Protein AF-A0A662H1Z4-F1 (afdb_monomer)

Foldseek 3Di:
DLVQLLVQVDWAFQVRCCVVVVPVGCPVVQVVCVVVVQWDWDADPNTITIHGRPVDVVNVVVSVVCVVVVVDDD

Mean predicted aligned error: 2.72 Å

pLDDT: mean 94.94, std 5.11, range [60.62, 98.31]

Structure (mmCIF, N/CA/C/O backbone):
data_AF-A0A662H1Z4-F1
#
_entry.id   AF-A0A662H1Z4-F1
#
loop_
_atom_site.group_PDB
_atom_site.id
_atom_site.type_symbol
_atom_site.label_atom_id
_atom_site.label_alt_id
_atom_site.label_comp_id
_atom_site.label_asym_id
_atom_site.label_entity_id
_atom_site.label_seq_id
_atom_site.pdbx_PDB_ins_code
_atom_site.Cartn_x
_atom_site.Cartn_y
_atom_site.Cartn_z
_atom_site.occupancy
_atom_site.B_iso_or_equiv
_atom_site.auth_seq_id
_atom_site.auth_comp_id
_atom_site.auth_asym_id
_atom_site.auth_atom_id
_atom_site.pdbx_PDB_model_num
ATOM 1 N N . LEU A 1 1 ? 0.969 -0.799 -5.040 1.00 93.00 1 LEU A N 1
ATOM 2 C CA . LEU A 1 1 ? -0.220 -1.328 -4.320 1.00 93.00 1 LEU A CA 1
ATOM 3 C C . LEU A 1 1 ? -0.090 -2.795 -3.894 1.00 93.00 1 LEU A C 1
ATOM 5 O O . LEU A 1 1 ? -0.256 -3.035 -2.708 1.00 93.00 1 LEU A O 1
ATOM 9 N N . ARG A 1 2 ? 0.255 -3.756 -4.776 1.00 95.06 2 ARG A N 1
ATOM 10 C CA . ARG A 1 2 ? 0.419 -5.189 -4.410 1.00 95.06 2 ARG A CA 1
ATOM 11 C C . ARG A 1 2 ? 1.236 -5.414 -3.126 1.00 95.06 2 ARG A C 1
ATOM 13 O O . ARG A 1 2 ? 0.732 -6.024 -2.194 1.00 95.06 2 ARG A O 1
ATOM 20 N N . VAL A 1 3 ? 2.447 -4.851 -3.057 1.00 95.69 3 VAL A N 1
ATOM 21 C CA . VAL A 1 3 ? 3.352 -4.966 -1.892 1.00 95.69 3 VAL A CA 1
ATOM 22 C C . VAL A 1 3 ? 2.696 -4.483 -0.593 1.00 95.69 3 VAL A C 1
ATOM 24 O O . VAL A 1 3 ? 2.808 -5.138 0.440 1.00 95.69 3 VAL A O 1
ATOM 27 N N . LEU A 1 4 ? 1.970 -3.361 -0.648 1.00 96.69 4 LEU A N 1
ATOM 28 C CA . LEU A 1 4 ? 1.268 -2.794 0.508 1.00 96.69 4 LEU A CA 1
ATOM 29 C C . LEU A 1 4 ? 0.081 -3.673 0.937 1.00 96.69 4 LEU A C 1
ATOM 31 O O . LEU A 1 4 ? -0.143 -3.851 2.128 1.00 96.69 4 LEU A O 1
ATOM 35 N N . LEU A 1 5 ? -0.652 -4.258 -0.018 1.00 96.31 5 LEU A N 1
ATOM 36 C CA . LEU A 1 5 ? -1.772 -5.172 0.244 1.00 96.31 5 LEU A CA 1
ATOM 37 C C . LEU A 1 5 ? -1.313 -6.508 0.854 1.00 96.31 5 LEU A C 1
ATOM 39 O O . LEU A 1 5 ? -1.936 -7.014 1.792 1.00 96.31 5 LEU A O 1
ATOM 43 N N . GLN A 1 6 ? -0.200 -7.061 0.368 1.00 95.00 6 GLN A N 1
ATOM 44 C CA . GLN A 1 6 ? 0.417 -8.266 0.937 1.00 95.00 6 GLN A CA 1
ATOM 45 C C . GLN A 1 6 ? 0.922 -8.026 2.368 1.00 95.00 6 GLN A C 1
ATOM 47 O O . GLN A 1 6 ? 0.840 -8.915 3.208 1.00 95.00 6 GLN A O 1
ATOM 52 N N . ASN A 1 7 ? 1.344 -6.798 2.679 1.00 95.88 7 ASN A N 1
ATOM 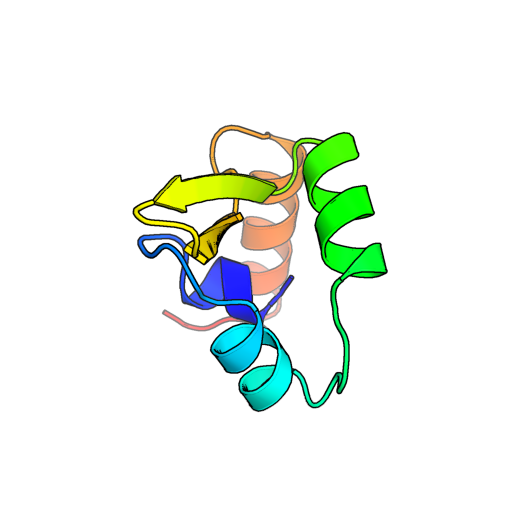53 C CA . ASN A 1 7 ? 1.828 -6.387 3.998 1.00 95.88 7 ASN A CA 1
ATOM 54 C C . ASN A 1 7 ? 0.818 -5.518 4.772 1.00 95.88 7 ASN A C 1
ATOM 56 O O . ASN A 1 7 ? 1.211 -4.668 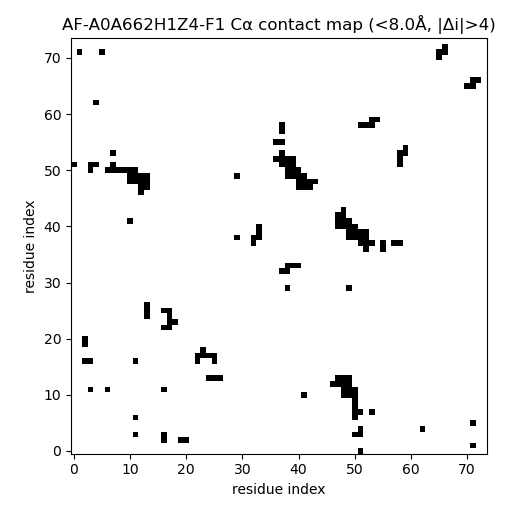5.568 1.00 95.88 7 ASN A O 1
ATOM 60 N N . ARG A 1 8 ? -0.488 -5.723 4.563 1.00 94.00 8 ARG A N 1
ATOM 61 C CA . ARG A 1 8 ? -1.567 -4.845 5.065 1.00 94.00 8 ARG A CA 1
ATOM 62 C C . ARG A 1 8 ? -1.587 -4.580 6.577 1.00 94.00 8 ARG A C 1
ATOM 64 O O . ARG A 1 8 ? -2.147 -3.578 7.004 1.00 94.00 8 ARG A O 1
ATOM 71 N N . SER A 1 9 ? -0.989 -5.450 7.391 1.00 93.44 9 SER A N 1
ATOM 72 C CA . SER A 1 9 ? -0.891 -5.279 8.848 1.00 93.44 9 SER A CA 1
ATOM 73 C C . SER A 1 9 ? 0.318 -4.453 9.304 1.00 93.44 9 SER A C 1
ATOM 75 O O . SER A 1 9 ? 0.424 -4.143 10.488 1.00 93.44 9 SER A O 1
ATOM 77 N N . LYS A 1 10 ? 1.230 -4.084 8.396 1.00 94.88 10 LYS A N 1
ATOM 78 C CA . LYS A 1 10 ? 2.524 -3.469 8.718 1.00 94.88 10 LYS A CA 1
ATOM 79 C C . LYS A 1 10 ? 2.658 -2.072 8.119 1.00 94.88 10 LYS A C 1
ATOM 81 O O . LYS A 1 10 ? 2.161 -1.788 7.033 1.00 94.88 10 LYS A O 1
ATOM 86 N N . TYR A 1 11 ? 3.410 -1.228 8.818 1.00 96.56 11 TYR A N 1
ATOM 87 C CA . TYR A 1 11 ? 3.946 0.015 8.273 1.00 96.56 11 TYR A CA 1
ATOM 88 C C . TYR A 1 11 ? 5.290 -0.267 7.597 1.00 96.56 11 TYR A C 1
ATOM 90 O O . TYR A 1 11 ? 6.219 -0.762 8.235 1.00 96.56 11 TYR A O 1
ATOM 98 N N . LEU A 1 12 ? 5.391 0.050 6.310 1.00 96.44 12 LEU A N 1
ATOM 99 C CA . LEU A 1 12 ? 6.557 -0.206 5.472 1.00 96.44 12 LEU A CA 1
ATOM 100 C C . LEU A 1 12 ? 7.355 1.073 5.236 1.00 96.44 12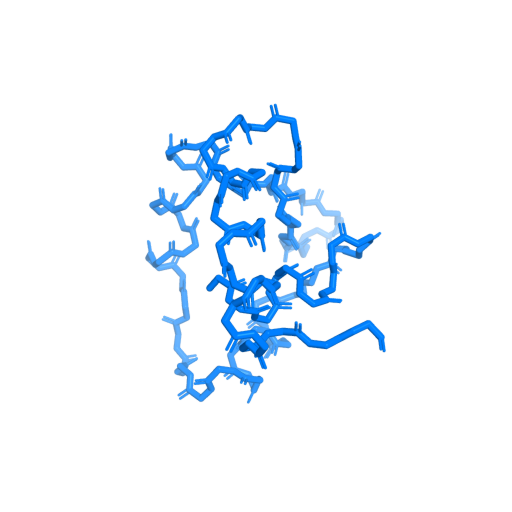 LEU A C 1
ATOM 102 O O . LEU A 1 12 ? 6.791 2.141 5.010 1.00 96.44 12 LEU A O 1
ATOM 106 N N . THR A 1 13 ? 8.680 0.969 5.256 1.00 95.81 13 THR A N 1
ATOM 107 C CA . THR A 1 13 ? 9.556 2.090 4.903 1.00 95.81 13 THR A CA 1
ATOM 108 C C . THR A 1 13 ? 9.577 2.307 3.391 1.00 95.81 13 THR A C 1
ATOM 110 O O . THR A 1 13 ? 9.354 1.381 2.606 1.00 95.81 13 THR A O 1
ATOM 113 N N . LYS A 1 14 ? 9.931 3.527 2.972 1.00 94.38 14 LYS A N 1
ATOM 114 C CA . LYS A 1 14 ? 10.181 3.852 1.558 1.00 94.38 14 LYS A CA 1
ATOM 115 C C . LYS A 1 14 ? 11.212 2.904 0.926 1.00 94.38 14 LYS A C 1
ATOM 117 O O . LYS A 1 14 ? 11.007 2.442 -0.191 1.00 94.38 14 LYS A O 1
ATOM 122 N N . TYR A 1 15 ? 12.262 2.563 1.679 1.00 94.94 15 TYR A N 1
ATOM 123 C CA . TYR A 1 15 ? 13.291 1.604 1.269 1.00 94.94 15 TYR A CA 1
ATOM 124 C C . TYR A 1 15 ? 12.714 0.211 0.976 1.00 94.94 15 TYR A C 1
ATOM 126 O O . TYR A 1 15 ? 12.972 -0.345 -0.087 1.00 94.94 15 TYR A O 1
ATOM 134 N N . TYR A 1 16 ? 11.890 -0.336 1.878 1.00 96.00 16 TYR A N 1
ATOM 135 C CA . TYR A 1 16 ? 11.272 -1.648 1.672 1.00 96.00 16 TYR A CA 1
ATOM 136 C C . TYR A 1 16 ? 10.360 -1.653 0.439 1.00 96.00 16 TYR A C 1
ATOM 138 O O . TYR A 1 16 ? 10.439 -2.551 -0.392 1.00 96.00 16 TYR A O 1
ATOM 146 N N . ILE A 1 17 ? 9.532 -0.615 0.277 1.00 96.88 17 ILE A N 1
ATOM 147 C CA . ILE A 1 17 ? 8.648 -0.486 -0.890 1.00 96.88 17 ILE A CA 1
ATOM 148 C C . ILE A 1 17 ? 9.470 -0.423 -2.177 1.00 96.88 17 ILE A C 1
ATOM 150 O O . ILE A 1 17 ? 9.140 -1.112 -3.139 1.00 96.88 17 ILE A O 1
ATOM 154 N N . SER A 1 18 ? 10.540 0.374 -2.194 1.00 97.25 18 SER A N 1
ATOM 155 C CA . SER A 1 18 ? 11.441 0.484 -3.343 1.00 97.25 18 SER A CA 1
ATOM 156 C C . SER A 1 18 ? 12.034 -0.873 -3.723 1.00 97.25 18 SER A C 1
ATOM 158 O O . SER A 1 18 ? 11.905 -1.296 -4.871 1.00 97.25 18 SER A O 1
ATOM 160 N N . LYS A 1 19 ? 12.578 -1.598 -2.740 1.00 97.44 19 LYS A N 1
ATOM 161 C CA . LYS A 1 19 ? 13.177 -2.921 -2.929 1.00 97.44 19 LYS A CA 1
ATOM 162 C C . LYS A 1 19 ? 12.187 -3.942 -3.499 1.00 97.44 19 LYS A C 1
ATOM 164 O O . LYS A 1 19 ? 12.498 -4.603 -4.481 1.00 97.44 19 LYS A O 1
ATOM 169 N N . GLU A 1 20 ? 10.992 -4.044 -2.921 1.00 96.88 20 GLU A N 1
ATOM 170 C CA . GLU A 1 20 ? 9.996 -5.057 -3.312 1.00 96.88 20 GLU A CA 1
ATOM 171 C C . GLU A 1 20 ? 9.255 -4.725 -4.616 1.00 96.88 20 GLU A C 1
ATOM 173 O O . GLU A 1 20 ? 8.691 -5.607 -5.265 1.00 96.88 20 GLU A O 1
ATOM 178 N N . THR A 1 21 ? 9.192 -3.445 -4.993 1.00 95.12 21 THR A N 1
ATOM 179 C CA . THR A 1 21 ? 8.541 -3.014 -6.243 1.00 95.12 21 THR A CA 1
ATOM 180 C C . THR A 1 21 ? 9.515 -2.828 -7.402 1.00 95.12 21 THR A C 1
ATOM 182 O O . THR A 1 21 ? 9.064 -2.731 -8.540 1.00 95.12 21 THR A O 1
ATOM 185 N N . GLY A 1 22 ? 10.819 -2.737 -7.128 1.00 96.50 22 GLY A N 1
ATOM 186 C CA . GLY A 1 22 ? 11.834 -2.336 -8.105 1.00 96.50 22 GLY A CA 1
ATOM 187 C C . GLY A 1 22 ? 11.786 -0.849 -8.480 1.00 96.50 22 GLY A C 1
ATOM 188 O O . GLY A 1 22 ? 12.507 -0.432 -9.380 1.00 96.50 22 GLY A O 1
ATOM 189 N N . ILE A 1 23 ? 10.952 -0.036 -7.817 1.00 95.31 23 ILE A N 1
ATOM 190 C CA . ILE A 1 23 ? 10.818 1.401 -8.090 1.00 95.31 23 ILE A CA 1
ATOM 191 C C . ILE A 1 23 ? 11.876 2.154 -7.271 1.00 95.31 23 ILE A C 1
ATOM 193 O O . ILE A 1 23 ? 11.753 2.197 -6.044 1.00 95.31 23 ILE A O 1
ATOM 197 N N . PRO A 1 24 ? 12.884 2.802 -7.887 1.00 91.62 24 PRO A N 1
ATOM 1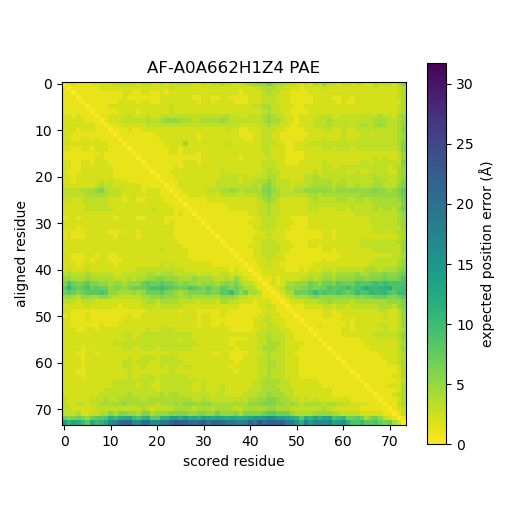98 C CA . PRO A 1 24 ? 14.014 3.378 -7.148 1.00 91.62 24 PRO A CA 1
ATOM 199 C C . PRO A 1 24 ? 13.614 4.492 -6.174 1.00 91.62 24 PRO A C 1
ATOM 201 O O . PRO A 1 24 ? 14.132 4.576 -5.065 1.00 91.62 24 PRO A O 1
ATOM 204 N N . ASN A 1 25 ? 12.657 5.336 -6.563 1.00 94.31 25 ASN A N 1
ATOM 205 C CA . ASN A 1 25 ? 12.155 6.418 -5.725 1.00 94.31 25 ASN A CA 1
ATOM 206 C C . ASN A 1 25 ? 10.619 6.468 -5.775 1.00 94.31 25 ASN A C 1
ATOM 208 O O . ASN A 1 25 ? 10.053 7.138 -6.638 1.00 94.31 25 ASN A O 1
ATOM 212 N N . PRO A 1 26 ? 9.919 5.786 -4.851 1.00 95.19 26 PRO A N 1
ATOM 213 C CA . PRO A 1 26 ? 8.462 5.745 -4.865 1.00 95.19 26 PRO A CA 1
ATOM 214 C C . PRO A 1 26 ? 7.811 6.990 -4.235 1.00 95.19 26 PRO A C 1
ATOM 216 O O . PRO A 1 26 ? 6.606 6.974 -4.029 1.00 95.19 26 PRO A O 1
ATOM 219 N N . THR A 1 27 ? 8.558 8.061 -3.918 1.00 94.56 27 THR A N 1
ATOM 220 C CA . THR A 1 27 ? 8.059 9.228 -3.153 1.00 94.56 27 THR A CA 1
ATOM 221 C C . THR A 1 27 ? 6.780 9.818 -3.734 1.00 94.56 27 THR A C 1
ATOM 223 O O . THR A 1 27 ? 5.751 9.769 -3.070 1.00 94.56 27 THR A O 1
ATOM 226 N N . ARG A 1 28 ? 6.815 10.259 -4.997 1.00 96.00 28 ARG A N 1
ATOM 227 C CA . ARG A 1 28 ? 5.659 10.886 -5.650 1.00 96.00 28 ARG A CA 1
ATOM 228 C C . ARG A 1 28 ? 4.450 9.952 -5.728 1.00 96.00 28 ARG A C 1
ATOM 230 O O . ARG A 1 28 ? 3.319 10.376 -5.546 1.00 96.00 28 ARG A O 1
ATOM 237 N N . ILE A 1 29 ? 4.690 8.660 -5.964 1.00 96.19 29 ILE A N 1
ATOM 238 C CA . ILE A 1 29 ? 3.627 7.647 -5.988 1.00 96.19 29 ILE A CA 1
ATOM 239 C C . ILE A 1 29 ? 3.005 7.505 -4.596 1.00 96.19 29 ILE A C 1
ATOM 241 O O . ILE A 1 29 ? 1.787 7.400 -4.479 1.00 96.19 29 ILE A O 1
ATOM 245 N N . MET A 1 30 ? 3.825 7.486 -3.543 1.00 97.25 30 MET A N 1
ATOM 246 C CA . MET A 1 30 ? 3.331 7.375 -2.175 1.00 97.25 30 MET A CA 1
ATOM 247 C C . MET A 1 30 ? 2.545 8.612 -1.751 1.00 97.25 30 MET A C 1
ATOM 249 O O . MET A 1 30 ? 1.473 8.439 -1.185 1.00 97.25 30 MET A O 1
ATOM 253 N N . GLU A 1 31 ? 3.024 9.812 -2.077 1.00 97.00 31 GLU A N 1
ATOM 254 C CA . GLU A 1 31 ? 2.317 11.078 -1.830 1.00 97.00 31 GLU A CA 1
ATOM 255 C C . GLU A 1 31 ? 0.931 11.058 -2.478 1.00 97.00 31 GLU A C 1
ATOM 257 O O . GLU A 1 31 ? -0.071 11.191 -1.783 1.00 97.00 31 GLU A O 1
ATOM 262 N N . THR A 1 32 ? 0.841 10.730 -3.770 1.00 98.00 32 THR A N 1
ATOM 263 C CA . THR A 1 32 ? -0.453 10.617 -4.458 1.00 98.00 32 THR A CA 1
ATOM 264 C C . THR A 1 32 ? -1.362 9.554 -3.830 1.00 98.00 32 THR A C 1
ATOM 266 O O . THR A 1 32 ? -2.567 9.751 -3.700 1.00 98.00 32 THR A O 1
ATOM 269 N N . LEU A 1 33 ? -0.825 8.403 -3.414 1.00 97.62 33 LEU A N 1
ATOM 270 C CA . LEU A 1 33 ? -1.633 7.368 -2.757 1.00 97.62 33 LEU A CA 1
ATOM 271 C C . LEU A 1 33 ? -2.135 7.794 -1.369 1.00 97.62 33 LEU A C 1
ATOM 273 O O . LEU A 1 33 ? -3.215 7.353 -0.960 1.00 97.62 33 LEU A O 1
ATOM 277 N N . VAL A 1 34 ? -1.370 8.619 -0.655 1.00 97.81 34 VAL A N 1
ATOM 278 C CA . VAL A 1 34 ? -1.775 9.228 0.617 1.00 97.81 34 VAL A CA 1
ATOM 279 C C . VAL A 1 34 ? -2.857 10.280 0.377 1.00 97.81 34 VAL A C 1
ATOM 281 O O . VAL A 1 34 ? -3.906 10.204 1.012 1.00 97.81 34 VAL A O 1
ATOM 284 N N . GLU A 1 35 ? -2.674 11.176 -0.595 1.00 98.06 35 GLU A N 1
ATOM 285 C CA . GLU A 1 35 ? -3.665 12.188 -0.999 1.00 98.06 35 GLU A CA 1
ATOM 286 C C . GLU A 1 35 ? -5.011 11.561 -1.387 1.00 98.06 35 GLU A C 1
ATOM 288 O O . GLU A 1 35 ? -6.074 12.043 -1.002 1.00 98.06 35 GLU A O 1
ATOM 293 N N . LEU A 1 36 ? -4.985 10.433 -2.102 1.00 97.50 36 LEU A N 1
ATOM 294 C CA . LEU A 1 36 ? -6.192 9.688 -2.471 1.00 97.50 36 LEU A CA 1
ATOM 295 C C . LEU A 1 36 ? -6.842 8.953 -1.281 1.00 97.50 36 LEU A C 1
ATOM 297 O O . LEU A 1 36 ? -7.926 8.377 -1.428 1.00 97.50 36 LEU A O 1
ATOM 301 N N . GLY A 1 37 ? -6.179 8.898 -0.125 1.00 97.88 37 GLY A N 1
ATOM 302 C CA . GLY A 1 37 ? -6.611 8.155 1.057 1.00 97.88 37 GLY A CA 1
ATOM 303 C C . GLY A 1 37 ? -6.498 6.635 0.905 1.00 97.88 37 GLY A C 1
ATOM 304 O O . GLY A 1 37 ? -7.195 5.892 1.601 1.00 97.88 37 GLY A O 1
ATOM 305 N N . TRP A 1 38 ? -5.681 6.144 -0.030 1.00 98.31 38 TRP A N 1
ATOM 306 C CA . TRP A 1 38 ? -5.445 4.707 -0.247 1.00 98.31 38 TRP A CA 1
ATOM 307 C C . TRP A 1 38 ? -4.352 4.166 0.671 1.00 98.31 38 TRP A C 1
ATOM 309 O O . TRP A 1 38 ? -4.303 2.965 0.942 1.00 98.31 38 TRP A O 1
ATOM 319 N N . VAL A 1 39 ? -3.481 5.047 1.154 1.00 98.19 39 VAL A N 1
ATOM 320 C CA . VAL A 1 39 ? -2.373 4.748 2.055 1.00 98.19 39 VAL A CA 1
ATOM 321 C C . VAL A 1 39 ? -2.424 5.707 3.238 1.00 98.19 39 VAL A C 1
ATOM 323 O O . VAL A 1 39 ? -2.717 6.884 3.082 1.00 98.19 39 VAL A O 1
ATOM 326 N N . GLU A 1 40 ? -2.132 5.190 4.423 1.00 97.50 40 GLU A N 1
ATOM 327 C CA . GLU A 1 40 ? -1.856 5.973 5.622 1.00 97.50 40 GLU A CA 1
ATOM 328 C C . GLU A 1 40 ? -0.344 6.183 5.727 1.00 97.50 40 GLU A C 1
ATOM 330 O O . GLU A 1 40 ? 0.423 5.219 5.601 1.00 97.50 40 GLU A O 1
ATOM 335 N N . GLU A 1 41 ? 0.086 7.413 5.991 1.00 96.62 41 GLU A N 1
ATOM 336 C CA . GLU A 1 41 ? 1.463 7.702 6.379 1.00 96.62 41 GLU A CA 1
ATOM 337 C C . GLU A 1 41 ? 1.587 7.906 7.887 1.00 96.62 41 GLU A C 1
ATOM 339 O O . GLU A 1 41 ? 0.666 8.368 8.560 1.00 96.62 41 GLU A O 1
ATOM 344 N N . GLN A 1 42 ? 2.744 7.539 8.423 1.00 95.50 42 GLN A N 1
ATOM 345 C CA . GLN A 1 42 ? 3.113 7.820 9.799 1.00 95.50 42 GLN A CA 1
ATOM 346 C C . GLN A 1 42 ? 4.595 8.172 9.858 1.00 95.50 42 GLN A C 1
ATOM 348 O O . GLN A 1 42 ? 5.433 7.434 9.335 1.00 95.50 42 GLN A O 1
ATOM 353 N N . THR A 1 43 ? 4.921 9.266 10.539 1.00 92.62 43 THR A N 1
ATOM 354 C CA . THR A 1 43 ? 6.306 9.673 10.787 1.00 92.62 43 THR A CA 1
ATOM 355 C C . THR A 1 43 ? 6.651 9.401 12.245 1.00 92.62 43 THR A C 1
ATOM 357 O O . THR A 1 43 ? 6.031 9.957 13.148 1.00 92.62 43 THR A O 1
ATOM 360 N N . ILE A 1 44 ? 7.628 8.522 12.480 1.00 85.88 44 ILE A N 1
ATOM 361 C CA . ILE A 1 44 ? 8.131 8.180 13.819 1.00 85.88 44 ILE A CA 1
ATOM 362 C C . ILE A 1 44 ? 9.637 8.410 13.823 1.00 85.88 44 ILE A C 1
ATOM 364 O O . ILE A 1 44 ? 10.343 7.855 12.980 1.00 85.88 44 ILE A O 1
ATOM 368 N N . SER A 1 45 ? 10.124 9.220 14.766 1.00 86.50 45 SER A N 1
ATOM 369 C CA . SER A 1 45 ? 11.557 9.505 14.945 1.00 86.50 45 SER A CA 1
ATOM 370 C C . SER A 1 45 ? 12.258 9.936 13.646 1.00 86.50 45 SER A C 1
ATOM 372 O O . SER A 1 45 ? 13.352 9.477 13.344 1.00 86.50 45 SER A O 1
ATOM 374 N N . GLY A 1 46 ? 11.594 10.772 12.837 1.00 87.94 46 GLY A N 1
ATOM 375 C CA . GLY A 1 46 ? 12.128 11.264 11.559 1.00 87.94 46 GLY A CA 1
ATOM 376 C C . GLY A 1 46 ? 12.026 10.288 10.379 1.00 87.94 46 GLY A C 1
ATOM 377 O O . GLY A 1 46 ? 12.424 10.633 9.269 1.00 87.94 46 GLY A 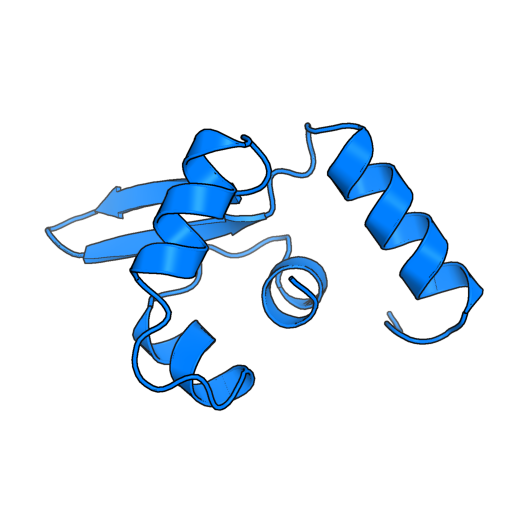O 1
ATOM 378 N N . HIS A 1 47 ? 11.464 9.091 10.572 1.00 88.06 47 HIS A N 1
ATOM 379 C CA . HIS A 1 47 ? 11.284 8.106 9.508 1.00 88.06 47 HIS A CA 1
ATOM 380 C C . HIS A 1 47 ? 9.812 7.952 9.120 1.00 88.06 47 HIS A C 1
ATOM 382 O O . HIS A 1 47 ? 8.988 7.499 9.919 1.00 88.06 47 HIS A O 1
ATOM 388 N N . THR A 1 48 ? 9.498 8.261 7.862 1.00 94.56 48 THR A N 1
ATOM 389 C CA . THR A 1 48 ? 8.163 8.053 7.290 1.00 94.56 48 THR A CA 1
ATOM 390 C C . THR A 1 48 ? 7.952 6.591 6.908 1.00 94.56 48 THR A C 1
ATOM 392 O O . THR A 1 48 ? 8.790 5.958 6.250 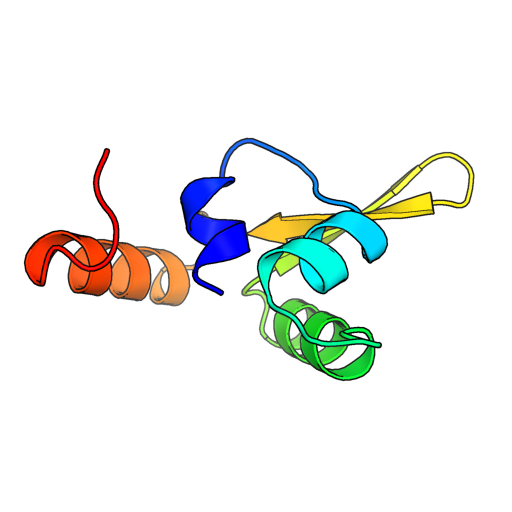1.00 94.56 48 THR A O 1
ATOM 395 N N . ARG A 1 49 ? 6.805 6.049 7.307 1.00 96.12 49 ARG A N 1
ATOM 396 C CA . ARG A 1 49 ? 6.345 4.706 6.965 1.00 96.12 49 ARG A CA 1
ATOM 397 C C . ARG A 1 49 ? 4.920 4.754 6.439 1.00 96.12 49 ARG A C 1
ATOM 399 O O . ARG A 1 49 ? 4.150 5.642 6.787 1.00 96.12 49 AR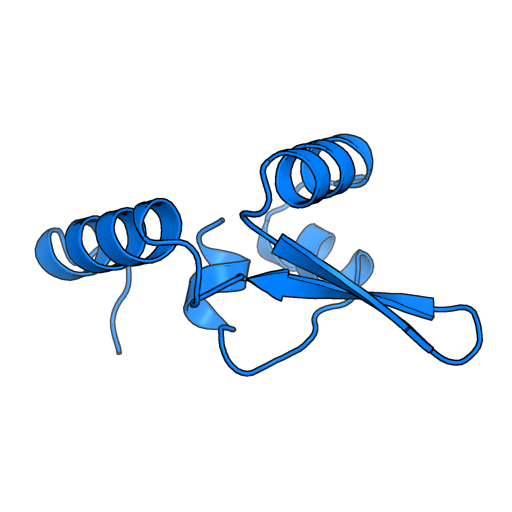G A O 1
ATOM 406 N N . TYR A 1 50 ? 4.572 3.759 5.637 1.00 97.62 50 TYR A N 1
ATOM 407 C CA . TYR A 1 50 ? 3.322 3.711 4.894 1.00 97.62 50 TYR A CA 1
ATOM 408 C C . TYR A 1 50 ? 2.594 2.393 5.124 1.00 97.62 50 TYR A C 1
ATOM 410 O O . TYR A 1 50 ? 3.214 1.327 5.109 1.00 97.62 50 TYR A O 1
ATOM 418 N N . ARG A 1 51 ? 1.275 2.445 5.283 1.00 97.81 51 ARG A N 1
ATOM 419 C CA . ARG A 1 51 ? 0.409 1.264 5.382 1.00 97.81 51 ARG A CA 1
ATOM 420 C C . ARG A 1 51 ? -0.790 1.430 4.465 1.00 97.81 51 ARG A C 1
ATOM 422 O O . ARG A 1 51 ? -1.318 2.525 4.331 1.00 97.81 51 ARG A O 1
ATOM 429 N N . ILE A 1 52 ? -1.242 0.351 3.831 1.00 97.88 52 ILE A N 1
ATOM 430 C CA . ILE A 1 52 ? -2.469 0.417 3.033 1.00 97.88 52 ILE A CA 1
ATOM 431 C C . ILE A 1 52 ? -3.675 0.757 3.928 1.00 97.88 52 ILE A C 1
ATOM 433 O O . ILE A 1 52 ? -3.855 0.166 4.994 1.00 97.88 52 ILE A O 1
ATOM 437 N N . ASN A 1 53 ? -4.518 1.691 3.493 1.00 98.06 53 ASN A N 1
ATOM 438 C CA . ASN A 1 53 ? -5.718 2.073 4.226 1.00 98.06 53 ASN A CA 1
ATOM 439 C C . ASN A 1 53 ? -6.855 1.075 3.959 1.00 98.06 53 ASN A C 1
ATOM 441 O O . ASN A 1 53 ? -7.668 1.257 3.051 1.00 98.06 53 ASN A O 1
ATOM 445 N N . MET A 1 54 ? -6.955 0.031 4.783 1.00 96.94 54 MET A N 1
ATOM 446 C CA . MET A 1 54 ? -8.038 -0.955 4.677 1.00 96.94 54 MET A CA 1
ATOM 447 C C . MET A 1 54 ? -9.419 -0.406 5.063 1.00 96.94 54 MET A C 1
ATOM 449 O O . MET A 1 54 ? -10.407 -1.110 4.867 1.00 96.94 54 MET A O 1
ATOM 453 N N . LYS A 1 55 ? -9.534 0.819 5.595 1.00 96.88 55 LYS A N 1
ATOM 454 C CA . LYS A 1 55 ? -10.836 1.468 5.829 1.00 96.88 55 LYS A CA 1
ATOM 455 C C . LYS A 1 55 ? -11.422 2.044 4.538 1.00 96.88 55 LYS A C 1
ATOM 457 O O . LYS A 1 55 ? -12.636 2.198 4.451 1.00 96.88 55 LYS A O 1
ATOM 462 N N . ASN A 1 56 ? -10.592 2.309 3.526 1.00 97.44 56 ASN A N 1
ATOM 463 C CA . ASN A 1 56 ? -11.043 2.816 2.236 1.00 97.44 56 ASN A CA 1
ATOM 464 C C . ASN A 1 56 ? -11.780 1.709 1.443 1.00 97.44 56 ASN A C 1
ATOM 466 O O . ASN A 1 56 ? -11.182 0.670 1.140 1.00 97.44 56 ASN A O 1
ATOM 470 N N . PRO A 1 57 ? -13.059 1.900 1.063 1.00 97.56 57 PRO A N 1
ATOM 471 C CA . PRO A 1 57 ? -13.831 0.874 0.360 1.00 97.56 57 PRO A CA 1
ATOM 472 C C . PRO A 1 57 ? -13.255 0.530 -1.021 1.00 97.56 57 PRO A C 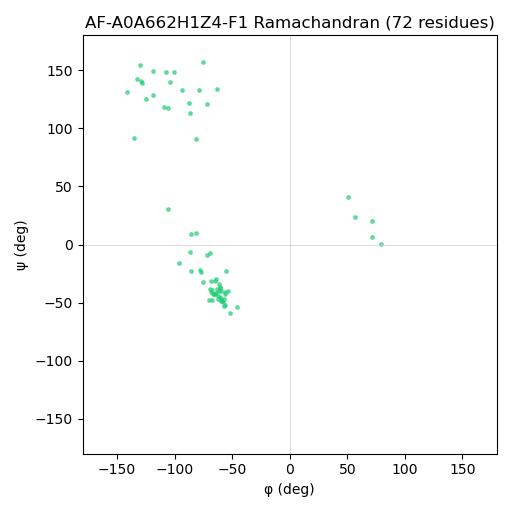1
ATOM 474 O O . PRO A 1 57 ? -13.338 -0.623 -1.439 1.00 97.56 57 PRO A O 1
ATOM 477 N N . LYS A 1 58 ? -12.598 1.480 -1.705 1.00 97.56 58 LYS A N 1
ATOM 478 C CA . LYS A 1 58 ? -11.944 1.237 -3.004 1.00 97.56 58 LYS A CA 1
ATOM 479 C C . LYS A 1 58 ? -10.748 0.296 -2.857 1.00 97.56 58 LYS A C 1
ATOM 481 O O . LYS A 1 58 ? -10.559 -0.599 -3.674 1.00 97.56 58 LYS A O 1
ATOM 486 N N . VAL A 1 59 ? -9.980 0.450 -1.777 1.00 97.56 59 VAL A N 1
ATOM 487 C CA . VAL A 1 59 ? -8.866 -0.451 -1.442 1.00 97.56 59 VAL A CA 1
ATOM 488 C C . VAL A 1 59 ? -9.383 -1.857 -1.132 1.00 97.56 59 VAL A C 1
ATOM 490 O O . VAL A 1 59 ? -8.807 -2.831 -1.616 1.00 97.56 59 VAL A O 1
ATOM 493 N N . LYS A 1 60 ? -10.483 -1.979 -0.373 1.00 97.38 60 LYS A N 1
ATOM 494 C CA . LYS A 1 60 ? -11.122 -3.280 -0.105 1.00 97.38 60 LYS A CA 1
ATOM 495 C C . LYS A 1 60 ? -11.581 -3.963 -1.394 1.00 97.38 60 LYS A C 1
ATOM 497 O O . LYS A 1 60 ? -11.286 -5.138 -1.581 1.00 97.38 60 LYS A O 1
ATOM 502 N N . ALA A 1 61 ? -12.248 -3.225 -2.282 1.00 97.50 61 ALA A N 1
ATOM 503 C CA . ALA A 1 61 ? -12.696 -3.745 -3.572 1.00 97.50 61 ALA A CA 1
ATOM 504 C C . ALA A 1 61 ? -11.518 -4.207 -4.446 1.00 97.50 61 ALA A C 1
ATOM 506 O O . ALA A 1 61 ? -11.583 -5.270 -5.058 1.00 97.50 61 ALA A O 1
ATOM 507 N N . LEU A 1 62 ? -10.410 -3.458 -4.454 1.00 96.62 62 LEU A N 1
ATOM 508 C CA . LEU A 1 62 ? -9.206 -3.861 -5.180 1.00 96.62 62 LEU A CA 1
ATOM 509 C C . LEU A 1 62 ? -8.591 -5.149 -4.617 1.00 96.62 62 LEU A C 1
ATOM 511 O O . LEU A 1 62 ? -8.154 -6.002 -5.387 1.00 96.62 62 LEU A O 1
ATOM 515 N N . LEU A 1 63 ? -8.543 -5.291 -3.288 1.00 96.06 63 LEU A N 1
ATOM 516 C CA . LEU A 1 63 ? -8.057 -6.518 -2.659 1.00 96.06 63 LEU A CA 1
ATOM 517 C C . LEU A 1 63 ? -8.936 -7.712 -3.038 1.00 96.06 63 LEU A C 1
ATOM 519 O O . LEU A 1 63 ? -8.396 -8.736 -3.436 1.00 96.06 63 LEU A O 1
ATOM 523 N N . ASP A 1 64 ? -10.261 -7.569 -2.950 1.00 96.38 64 ASP A N 1
ATOM 524 C CA . ASP A 1 64 ? -11.208 -8.620 -3.341 1.00 96.38 64 ASP A CA 1
ATOM 525 C C . ASP A 1 64 ? -10.995 -9.047 -4.799 1.00 96.38 64 ASP A C 1
ATOM 527 O O . ASP A 1 64 ? -10.843 -10.234 -5.084 1.00 96.38 64 ASP A O 1
ATOM 531 N N . PHE A 1 65 ? -10.860 -8.080 -5.711 1.00 96.94 65 PHE A N 1
ATOM 532 C CA . PHE A 1 65 ? -10.529 -8.350 -7.108 1.00 96.94 65 PHE A CA 1
ATOM 533 C C 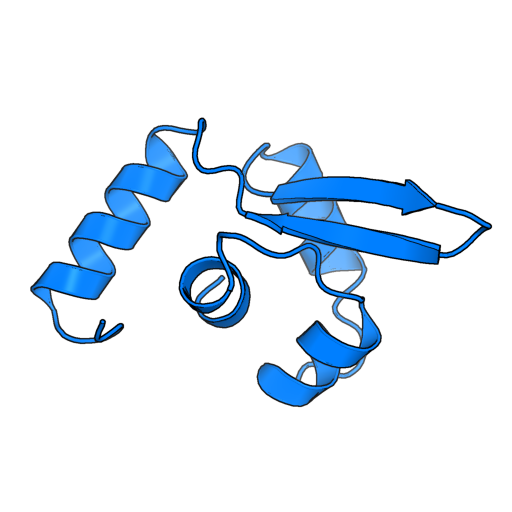. PHE A 1 65 ? -9.217 -9.137 -7.248 1.00 96.94 65 PHE A C 1
ATOM 535 O O . PHE A 1 65 ? -9.210 -10.198 -7.870 1.00 96.94 65 PHE A O 1
ATOM 542 N N . PHE A 1 66 ? -8.122 -8.669 -6.636 1.00 95.94 66 PHE A N 1
ATOM 543 C CA . PHE A 1 66 ? -6.816 -9.338 -6.700 1.00 95.94 66 PHE A CA 1
ATOM 544 C C . PHE A 1 66 ? -6.825 -10.747 -6.104 1.00 95.94 66 PHE A C 1
ATOM 546 O O . PHE A 1 66 ? -6.129 -11.623 -6.621 1.00 95.94 66 PHE A O 1
ATOM 553 N N . THR A 1 67 ? -7.613 -10.979 -5.058 1.00 95.31 67 THR A N 1
ATOM 554 C CA . THR A 1 67 ? -7.812 -12.308 -4.477 1.00 95.31 67 THR A CA 1
ATOM 555 C C . THR A 1 67 ? -8.569 -13.220 -5.442 1.00 95.31 67 THR A C 1
ATOM 557 O O . THR A 1 67 ? -8.125 -14.338 -5.694 1.00 95.31 67 THR A O 1
ATOM 560 N N . ARG A 1 68 ? -9.677 -12.753 -6.036 1.00 96.38 68 ARG A N 1
ATOM 561 C CA . ARG A 1 68 ? -10.506 -13.554 -6.959 1.00 96.38 68 ARG A CA 1
ATOM 562 C C . ARG A 1 68 ? -9.742 -14.014 -8.194 1.00 96.38 68 ARG A C 1
ATOM 564 O O . ARG A 1 68 ? -9.930 -15.139 -8.641 1.00 96.38 68 ARG A O 1
ATOM 571 N N . ILE A 1 69 ? -8.851 -13.174 -8.718 1.00 96.50 69 ILE A N 1
ATOM 572 C CA . ILE A 1 69 ? -8.003 -13.529 -9.865 1.00 96.50 69 ILE A CA 1
ATOM 573 C C . ILE A 1 69 ? -6.713 -14.263 -9.459 1.00 96.50 69 ILE A C 1
ATOM 575 O O . ILE A 1 69 ? -5.824 -14.441 -10.287 1.00 96.50 69 ILE A O 1
ATOM 579 N N . SER A 1 70 ? -6.571 -14.666 -8.190 1.00 93.88 70 SER A N 1
ATOM 580 C CA . SER A 1 70 ? -5.374 -15.332 -7.649 1.00 93.88 70 SER A CA 1
ATOM 581 C C . SER A 1 70 ? -4.064 -14.546 -7.816 1.00 93.88 70 SER A C 1
ATOM 583 O O . SER A 1 70 ? -2.978 -15.129 -7.789 1.00 93.88 70 SER A O 1
ATOM 585 N N . TYR A 1 71 ? -4.144 -13.220 -7.962 1.00 94.56 71 TYR A N 1
ATOM 586 C CA . TYR A 1 71 ? -2.978 -12.343 -8.088 1.00 94.56 71 TYR A CA 1
ATOM 587 C C . TYR A 1 71 ? -2.275 -12.125 -6.743 1.00 94.56 71 TYR A C 1
ATOM 589 O O . TYR A 1 71 ? -1.054 -11.976 -6.686 1.00 94.56 71 TYR A O 1
ATOM 597 N N . ILE A 1 72 ? -3.039 -12.132 -5.649 1.00 90.31 72 ILE A N 1
ATOM 598 C CA . ILE A 1 72 ? -2.522 -12.194 -4.281 1.00 90.31 72 ILE A CA 1
ATOM 599 C C . ILE A 1 72 ? -3.064 -13.473 -3.641 1.00 90.31 72 ILE A C 1
ATOM 601 O O . ILE A 1 72 ? -4.268 -13.713 -3.670 1.00 90.31 72 ILE A O 1
ATOM 605 N N . LYS A 1 73 ? -2.171 -14.284 -3.065 1.00 79.69 73 LYS A N 1
ATOM 606 C CA . LYS A 1 73 ? -2.511 -15.497 -2.307 1.00 79.69 73 LYS A CA 1
ATOM 607 C C . LYS A 1 73 ? -2.282 -15.257 -0.809 1.00 79.69 73 LYS A C 1
ATOM 609 O O . LYS A 1 73 ? -1.432 -14.433 -0.459 1.00 79.69 73 LYS A O 1
ATOM 614 N N . TYR A 1 74 ? -3.084 -15.919 0.026 1.00 60.62 74 TYR A N 1
ATOM 615 C CA . TYR A 1 74 ? -3.010 -15.866 1.492 1.00 60.62 74 TYR A CA 1
ATOM 616 C C . TYR A 1 74 ? -1.933 -16.791 2.042 1.00 60.62 74 TYR A C 1
ATOM 618 O O . TYR A 1 74 ? -1.753 -17.878 1.450 1.00 60.62 74 TYR A O 1
#

Radius of gyration: 12.16 Å; Cα contacts (8 Å, |Δi|>4): 86; chains: 1; bounding box: 28×28×25 Å

Nearest PDB structures (foldseek):
  3lfk-assembly2_B  TM=6.639E-01  e=8.281E-03  Thermoplasma volcanium GSS1
  3s2w-assembly2_D  TM=7.275E-01  e=1.110E-01  Methanosarcina mazei Go1
  4aih-assembly1_A  TM=6.756E-01  e=9.717E-02  Yersinia pseudotuberculosis YPIII

Solvent-accessible surface area (backbone atoms only — not comparable to full-atom values): 4333 Å² total; per-residue (Å²): 108,70,71,39,63,78,40,49,92,42,73,39,41,64,66,56,52,18,67,79,67,71,39,89,75,51,59,70,62,50,52,52,34,35,76,71,47,47,28,44,76,48,75,55,97,91,44,60,26,38,25,41,27,74,83,32,67,69,50,45,51,50,50,52,51,35,43,75,71,62,74,49,82,135

Sequence (74 aa):
LRVLLQNRSKYLTKYYISKETGIPNPTRIMETLVELGWVEEQTISGHTRYRINMKNPKVKALLDFFTRISYIKY

Secondary structure (DSSP, 8-state):
-HHHHHTTTSPEEHHHHHHHHT-S--HHHHHHHHHTTSEEEEEETTEEEEEE-TTSHHHHHHHHHHHHTTSS--